Protein AF-A0A7J6T580-F1 (afdb_monomer_lite)

pLDDT: mean 85.94, std 10.98, range [43.19, 97.12]

InterPro domains:
  IPR015421 Pyridoxal phosphate-dependent transferase, major domain [G3DSA:3.40.640.10] (5-79)
  IPR015424 Pyridoxal phosphate-dependent transferase [SSF53383] (7-74)

Radius of gyration: 13.91 Å; chains: 1; bounding box: 31×39×28 Å

Structure (mmCIF, N/CA/C/O backbone):
data_AF-A0A7J6T580-F1
#
_entry.id   AF-A0A7J6T580-F1
#
loop_
_atom_site.group_PDB
_atom_site.id
_atom_site.type_symbol
_atom_site.label_atom_id
_atom_site.label_alt_id
_atom_site.label_comp_id
_atom_site.label_asym_id
_atom_site.label_entity_id
_atom_site.label_seq_id
_atom_site.pdbx_PDB_ins_code
_atom_site.Cartn_x
_atom_site.Cartn_y
_atom_site.Cartn_z
_atom_site.occupancy
_atom_site.B_iso_or_equiv
_atom_site.auth_seq_id
_atom_site.auth_comp_id
_atom_site.auth_asym_id
_atom_site.auth_atom_id
_atom_site.pdbx_PDB_model_num
ATOM 1 N N . GLY A 1 1 ? 0.925 -26.311 -4.152 1.00 43.19 1 GLY A N 1
ATOM 2 C CA . GLY A 1 1 ? 0.042 -26.389 -5.337 1.00 43.19 1 GLY A CA 1
ATOM 3 C C . GLY A 1 1 ? -0.332 -24.977 -5.726 1.00 43.19 1 GLY A C 1
ATOM 4 O O . GLY A 1 1 ? -0.338 -24.158 -4.816 1.00 43.19 1 GLY A O 1
ATOM 5 N N . PRO A 1 2 ? -0.558 -24.650 -7.010 1.00 49.94 2 PRO A N 1
ATOM 6 C CA . PRO A 1 2 ? -0.748 -23.267 -7.434 1.00 49.94 2 PRO A CA 1
ATOM 7 C C . PRO A 1 2 ? -2.080 -22.793 -6.854 1.00 49.94 2 PRO A C 1
ATOM 9 O O . PRO A 1 2 ? -3.145 -23.218 -7.296 1.00 49.94 2 PRO A O 1
ATOM 12 N N . PHE A 1 3 ? -2.020 -22.033 -5.763 1.00 52.19 3 PHE A N 1
ATOM 13 C CA . PHE A 1 3 ? -3.223 -21.552 -5.108 1.00 52.19 3 PHE A CA 1
ATOM 14 C C . PHE A 1 3 ? -3.842 -20.486 -5.997 1.00 52.19 3 PHE A C 1
ATOM 16 O O . PHE A 1 3 ? -3.155 -19.585 -6.478 1.00 52.19 3 PHE A O 1
ATOM 23 N N . ALA A 1 4 ? -5.138 -20.651 -6.254 1.00 50.50 4 ALA A N 1
ATOM 24 C CA . ALA A 1 4 ? -5.941 -19.700 -6.987 1.00 50.50 4 ALA A CA 1
ATOM 25 C C . ALA A 1 4 ? -5.850 -18.347 -6.273 1.00 50.50 4 ALA A C 1
ATOM 27 O O . ALA A 1 4 ? -6.485 -18.138 -5.244 1.00 50.50 4 ALA A O 1
ATOM 28 N N . THR A 1 5 ? -5.035 -17.464 -6.851 1.00 57.12 5 THR A N 1
ATOM 29 C CA . THR A 1 5 ? -5.117 -16.019 -6.689 1.00 57.12 5 THR A CA 1
ATOM 30 C C . THR A 1 5 ? -4.694 -15.495 -5.310 1.00 57.12 5 THR A C 1
ATOM 32 O O . THR A 1 5 ? -5.470 -15.465 -4.362 1.00 57.12 5 THR A O 1
ATOM 35 N N . GLN A 1 6 ? -3.453 -15.016 -5.214 1.00 58.09 6 GLN A N 1
ATOM 36 C CA . GLN A 1 6 ? -2.812 -14.555 -3.974 1.00 58.09 6 GLN A CA 1
ATOM 37 C C . GLN A 1 6 ? -3.610 -13.487 -3.199 1.00 58.09 6 GLN A C 1
ATOM 39 O O . GLN A 1 6 ? -3.672 -13.543 -1.973 1.00 58.09 6 GLN A O 1
ATOM 44 N N . TYR A 1 7 ? -4.340 -12.591 -3.880 1.00 64.25 7 TYR A N 1
ATOM 45 C CA . TYR A 1 7 ? -5.190 -11.607 -3.188 1.00 64.25 7 TYR A CA 1
ATOM 46 C C . TYR A 1 7 ? -6.330 -12.250 -2.370 1.00 64.25 7 TYR A C 1
ATOM 48 O O . TYR A 1 7 ? -6.792 -11.678 -1.380 1.00 64.25 7 TYR A O 1
ATOM 56 N N . GLN A 1 8 ? -6.782 -13.458 -2.729 1.00 75.12 8 GLN A N 1
ATOM 57 C CA . GLN A 1 8 ? -7.853 -14.151 -2.004 1.00 75.12 8 GLN A CA 1
ATOM 58 C C . GLN A 1 8 ? -7.406 -14.610 -0.610 1.00 75.12 8 GLN A C 1
ATOM 60 O O . GLN A 1 8 ? -8.252 -14.861 0.251 1.00 75.12 8 GLN A O 1
ATOM 65 N N . GLU A 1 9 ? -6.100 -14.704 -0.343 1.00 80.69 9 GLU A N 1
ATOM 66 C CA . GLU A 1 9 ? -5.595 -15.130 0.963 1.00 80.69 9 GLU A CA 1
ATOM 67 C C . GLU A 1 9 ? -5.820 -14.076 2.047 1.00 80.69 9 GLU A C 1
ATOM 69 O O . GLU A 1 9 ? -6.260 -14.429 3.146 1.00 80.69 9 GLU A O 1
ATOM 74 N N . TYR A 1 10 ? -5.620 -12.793 1.732 1.00 83.94 10 TYR A N 1
ATOM 75 C CA . TYR A 1 10 ? -5.936 -11.682 2.635 1.00 83.94 10 TYR A CA 1
ATOM 76 C C . TYR A 1 10 ? -7.429 -11.645 2.949 1.00 83.94 10 TYR A C 1
ATOM 78 O O . TYR A 1 10 ? -7.825 -11.626 4.117 1.00 83.94 10 TYR A O 1
ATOM 86 N N . ARG A 1 11 ? -8.265 -11.767 1.912 1.00 84.06 11 ARG A N 1
ATOM 87 C CA . ARG A 1 11 ? -9.723 -11.823 2.050 1.00 84.06 11 ARG A CA 1
ATOM 88 C C . ARG A 1 11 ? -10.179 -12.994 2.923 1.00 84.06 11 ARG A C 1
ATOM 90 O O . ARG A 1 11 ? -10.971 -12.822 3.851 1.00 84.06 11 ARG A O 1
ATOM 97 N N . ARG A 1 12 ? -9.661 -14.198 2.660 1.00 85.44 12 ARG A N 1
ATOM 98 C CA . ARG A 1 12 ? -9.965 -15.406 3.442 1.00 85.44 12 ARG A CA 1
ATOM 99 C C . ARG A 1 12 ? -9.531 -15.248 4.897 1.00 85.44 12 ARG A C 1
ATOM 101 O O . ARG A 1 12 ? -10.279 -15.630 5.793 1.00 85.44 12 ARG A O 1
ATOM 108 N N . SER A 1 13 ? -8.352 -14.678 5.131 1.00 85.75 13 SER A N 1
ATOM 109 C CA . SER A 1 13 ? -7.818 -14.450 6.477 1.00 85.75 13 SER A CA 1
ATOM 110 C C . SER A 1 13 ? -8.669 -13.449 7.256 1.00 85.75 13 SER A C 1
ATOM 112 O O . SER A 1 13 ? -9.045 -13.731 8.393 1.00 85.75 13 SER A O 1
ATOM 114 N N . ALA A 1 14 ? -9.058 -12.336 6.627 1.00 88.00 14 ALA A N 1
ATOM 115 C CA . ALA A 1 14 ? -9.957 -11.347 7.216 1.00 88.00 14 ALA A CA 1
ATOM 116 C C . ALA A 1 14 ? -11.307 -11.974 7.602 1.00 88.00 14 ALA A C 1
ATOM 118 O O . ALA A 1 14 ? -11.748 -11.842 8.746 1.00 88.00 14 ALA A O 1
ATOM 119 N N . LYS A 1 15 ? -11.917 -12.744 6.690 1.00 88.19 15 LYS A N 1
ATOM 120 C CA . LYS A 1 15 ? -13.191 -13.431 6.938 1.00 88.19 15 LYS A CA 1
ATOM 121 C C . LYS A 1 15 ? -13.096 -14.452 8.075 1.00 88.19 15 LYS A C 1
ATOM 123 O O . LYS A 1 15 ? -13.959 -14.474 8.948 1.00 88.19 15 LYS A O 1
ATOM 128 N N . ASN A 1 16 ? -12.044 -15.272 8.096 1.00 90.00 16 ASN A N 1
ATOM 129 C CA . ASN A 1 16 ? -11.825 -16.261 9.156 1.00 90.00 16 ASN A CA 1
ATOM 130 C C . ASN A 1 16 ? -11.591 -15.606 10.526 1.00 90.00 16 ASN A C 1
ATOM 132 O O . ASN A 1 16 ? -11.966 -16.174 11.547 1.00 90.00 16 ASN A O 1
ATOM 136 N N . ALA A 1 17 ? -11.010 -14.405 10.550 1.00 90.00 17 ALA A N 1
ATOM 137 C CA . ALA A 1 17 ? -10.829 -13.603 11.757 1.00 90.00 17 ALA A CA 1
ATOM 138 C C . ALA A 1 17 ? -12.079 -12.785 12.151 1.00 90.00 17 ALA A C 1
ATOM 140 O O . ALA A 1 17 ? -11.996 -11.953 13.056 1.00 90.00 17 ALA A O 1
ATOM 141 N N . GLY A 1 18 ? -13.219 -12.982 11.473 1.00 90.44 18 GLY A N 1
ATOM 142 C CA . GLY A 1 18 ? -14.474 -12.279 11.753 1.00 90.44 18 GLY A CA 1
ATOM 143 C C . GLY A 1 18 ? -14.443 -10.787 11.412 1.00 90.44 18 GLY A C 1
ATOM 144 O O . GLY A 1 18 ? -15.160 -10.005 12.032 1.00 90.44 18 GLY A O 1
ATOM 145 N N . ARG A 1 19 ? -13.583 -10.369 10.475 1.00 89.94 19 ARG A N 1
ATOM 146 C CA . ARG A 1 19 ? -13.464 -8.970 10.046 1.00 89.94 19 ARG A CA 1
ATOM 147 C C . ARG A 1 19 ? -14.431 -8.651 8.910 1.00 89.94 19 ARG A C 1
ATOM 149 O O . ARG A 1 19 ? -14.805 -9.527 8.132 1.00 89.94 19 ARG A O 1
ATOM 156 N N . ILE A 1 20 ? -14.804 -7.377 8.830 1.00 88.50 20 ILE A N 1
ATOM 157 C CA . ILE A 1 20 ? -15.617 -6.825 7.747 1.00 88.50 20 ILE A CA 1
ATOM 158 C C . ILE A 1 20 ? -14.670 -6.386 6.632 1.00 88.50 20 ILE A C 1
ATOM 160 O O . ILE A 1 20 ? -13.677 -5.708 6.889 1.00 88.50 20 ILE A O 1
ATOM 164 N N . GLU A 1 21 ? -14.967 -6.822 5.414 1.00 87.44 21 GLU A N 1
ATOM 165 C CA . GLU A 1 21 ? -14.294 -6.370 4.199 1.00 87.44 21 GLU A CA 1
ATOM 1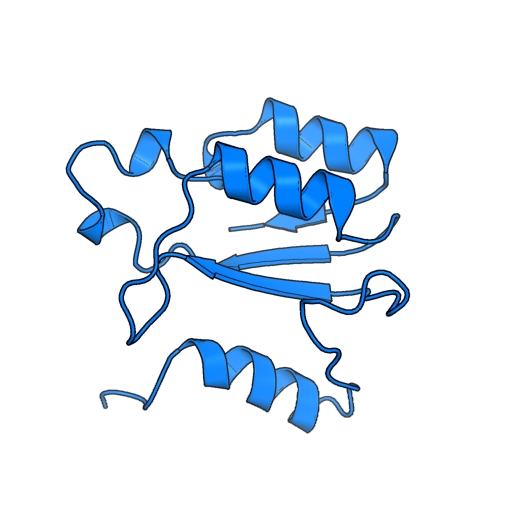66 C C . GLU A 1 21 ? -14.941 -5.062 3.740 1.00 87.44 21 GLU A C 1
ATOM 168 O O . GLU A 1 21 ? -16.168 -4.947 3.737 1.00 87.44 21 GLU A O 1
ATOM 173 N N . LEU A 1 22 ? -14.109 -4.094 3.374 1.00 86.81 22 LEU A N 1
ATOM 174 C CA . LEU A 1 22 ? -14.523 -2.807 2.829 1.00 86.81 22 LEU A CA 1
ATOM 175 C C . LEU A 1 22 ? -14.120 -2.749 1.360 1.00 86.81 22 LEU A C 1
ATOM 177 O O . LEU A 1 22 ? -13.138 -3.383 0.963 1.00 86.81 22 LEU A O 1
ATOM 181 N N . ASP A 1 23 ? -14.879 -2.005 0.561 1.00 83.38 23 ASP A N 1
ATOM 182 C CA . ASP A 1 23 ? -14.488 -1.747 -0.819 1.00 83.38 23 ASP A CA 1
ATOM 183 C C . ASP A 1 23 ? -13.269 -0.813 -0.843 1.00 83.38 23 ASP A C 1
ATOM 185 O O . ASP A 1 23 ? -13.163 0.109 -0.037 1.00 83.38 23 ASP A O 1
ATOM 189 N N . TRP A 1 24 ? -12.337 -1.047 -1.765 1.00 76.75 24 TRP A N 1
ATOM 190 C CA . TRP A 1 24 ? -11.117 -0.242 -1.884 1.00 76.75 24 TRP A CA 1
ATOM 191 C C . TRP A 1 24 ? -11.408 1.219 -2.273 1.00 76.75 24 TRP A C 1
ATOM 193 O O . TRP A 1 24 ? -10.579 2.095 -2.036 1.00 76.75 24 TRP A O 1
ATOM 203 N N . SER A 1 25 ? -12.578 1.486 -2.863 1.00 77.44 25 SER A N 1
ATOM 204 C CA . SER A 1 25 ? -13.039 2.826 -3.230 1.00 77.44 25 SER A CA 1
ATOM 205 C C . SER A 1 25 ? -13.831 3.536 -2.123 1.00 77.44 25 SER A C 1
ATOM 207 O O . SER A 1 25 ? -14.187 4.705 -2.286 1.00 77.44 25 SER A O 1
ATOM 209 N N . ASP A 1 26 ? -14.089 2.868 -0.993 1.00 77.75 26 ASP A N 1
ATOM 210 C CA . ASP A 1 26 ? -14.823 3.441 0.135 1.00 77.75 26 ASP A CA 1
ATOM 211 C C . ASP A 1 26 ? -13.916 4.347 0.982 1.00 77.75 26 ASP A C 1
ATOM 213 O O . ASP A 1 26 ? -13.302 3.927 1.965 1.00 77.75 26 ASP A O 1
ATOM 217 N N . VAL A 1 27 ? -13.833 5.614 0.571 1.00 65.19 27 VAL A N 1
ATOM 218 C CA . VAL A 1 27 ? -13.064 6.678 1.243 1.00 65.19 27 VAL A CA 1
ATOM 219 C C . VAL A 1 27 ? -13.530 6.968 2.670 1.00 65.19 27 VAL A C 1
ATOM 221 O O . VAL A 1 27 ? -12.743 7.466 3.469 1.00 65.19 27 VAL A O 1
ATOM 224 N N . ASP A 1 28 ? -14.781 6.644 3.000 1.00 68.88 28 ASP A N 1
ATOM 225 C CA . ASP A 1 28 ? -15.353 6.848 4.333 1.00 68.88 28 ASP A CA 1
ATOM 226 C C . ASP A 1 28 ? -15.226 5.582 5.208 1.00 68.88 28 ASP A C 1
ATOM 228 O O . ASP A 1 28 ? -15.532 5.606 6.404 1.00 68.88 28 ASP A O 1
ATOM 232 N N . GLY A 1 29 ? -14.754 4.471 4.625 1.00 62.19 29 GLY A N 1
ATOM 233 C CA . GLY A 1 29 ? -14.804 3.122 5.191 1.00 62.19 29 GLY A CA 1
ATOM 234 C C . GLY A 1 29 ? -13.932 2.882 6.428 1.00 62.19 29 GLY A C 1
ATOM 235 O O . GLY A 1 29 ? -14.126 1.896 7.139 1.00 62.19 29 GLY A O 1
ATOM 236 N N . GLY A 1 30 ? -12.995 3.767 6.760 1.00 76.94 30 GLY A N 1
ATOM 237 C CA . GLY A 1 30 ? -12.285 3.710 8.039 1.00 76.94 30 GLY A CA 1
ATOM 238 C C . GLY A 1 30 ? -11.386 2.474 8.238 1.00 76.94 30 GLY A C 1
ATOM 239 O O . GLY A 1 30 ? -11.249 1.961 9.360 1.00 76.94 30 GLY A O 1
ATOM 240 N N . ALA A 1 31 ? -10.826 1.924 7.153 1.00 87.69 31 ALA A N 1
ATOM 241 C CA . ALA A 1 31 ? -10.091 0.661 7.178 1.00 87.69 31 ALA A CA 1
ATOM 242 C C . ALA A 1 31 ? -8.871 0.727 8.117 1.00 87.69 31 ALA A C 1
ATOM 244 O O . ALA A 1 31 ? -7.943 1.508 7.925 1.00 87.69 31 ALA A O 1
ATOM 245 N N . LYS A 1 32 ? -8.832 -0.142 9.136 1.00 92.31 32 LYS A N 1
ATOM 246 C CA . LYS A 1 32 ? -7.679 -0.238 10.059 1.00 92.31 32 LYS A CA 1
ATOM 247 C C . LYS A 1 32 ? -6.550 -1.123 9.549 1.00 92.31 32 LYS A C 1
ATOM 249 O O . LYS A 1 32 ? -5.448 -1.063 10.091 1.00 92.31 32 LYS A O 1
ATOM 254 N N . LEU A 1 33 ? -6.825 -1.921 8.523 1.00 92.00 33 LEU A N 1
ATOM 255 C CA . LEU A 1 33 ? -5.845 -2.711 7.798 1.00 92.00 33 LEU A CA 1
ATOM 256 C C . LEU A 1 33 ? -6.197 -2.679 6.312 1.00 92.00 33 LEU A C 1
ATOM 258 O O . LEU A 1 33 ? -7.263 -3.156 5.928 1.00 92.00 33 LEU A O 1
ATOM 262 N N . THR A 1 34 ? -5.278 -2.173 5.503 1.00 92.56 34 THR A N 1
ATOM 263 C CA . THR A 1 34 ? -5.354 -2.185 4.043 1.00 92.56 34 THR A CA 1
ATOM 264 C C . THR A 1 34 ? -4.317 -3.165 3.511 1.00 92.56 34 THR A C 1
ATOM 266 O O . THR A 1 34 ? -3.157 -3.123 3.917 1.00 92.56 34 THR A O 1
ATOM 269 N N . SER A 1 35 ? -4.715 -4.064 2.612 1.00 91.75 35 SER A N 1
ATOM 270 C CA . SER A 1 35 ? -3.804 -5.000 1.944 1.00 91.75 35 SER A CA 1
ATOM 271 C C . SER A 1 35 ? -3.811 -4.732 0.444 1.00 91.75 35 SER A C 1
ATOM 273 O O . SER A 1 35 ? -4.869 -4.766 -0.179 1.00 91.75 35 SER A O 1
ATOM 275 N N . ILE A 1 36 ? -2.640 -4.460 -0.123 1.00 90.75 36 ILE A N 1
ATOM 276 C CA . ILE A 1 36 ? -2.431 -4.159 -1.541 1.00 90.75 36 ILE A CA 1
ATOM 277 C C . ILE A 1 36 ? -1.549 -5.267 -2.108 1.00 90.75 36 ILE A C 1
ATOM 279 O O . ILE A 1 36 ? -0.514 -5.566 -1.527 1.00 90.75 36 ILE A O 1
ATOM 283 N N . VAL A 1 37 ? -1.936 -5.878 -3.225 1.00 90.38 37 VAL A N 1
ATOM 284 C CA . VAL A 1 37 ? -1.096 -6.857 -3.932 1.00 90.38 37 VAL A CA 1
ATOM 285 C C . VAL A 1 37 ? -0.594 -6.199 -5.205 1.00 90.38 37 VAL A C 1
ATOM 287 O O . VAL A 1 37 ? -1.403 -5.879 -6.073 1.00 90.38 37 VAL A O 1
ATOM 290 N N . ASN A 1 38 ? 0.715 -5.968 -5.300 1.00 89.50 38 ASN A N 1
ATOM 291 C CA . ASN A 1 38 ? 1.304 -5.248 -6.422 1.00 89.50 38 ASN A CA 1
ATOM 292 C C . ASN A 1 38 ? 2.699 -5.797 -6.777 1.00 89.50 38 ASN A C 1
ATOM 294 O O . ASN A 1 38 ? 3.616 -5.669 -5.963 1.00 89.50 38 ASN A O 1
ATOM 298 N N . PRO A 1 39 ? 2.906 -6.358 -7.983 1.00 89.56 39 PRO A N 1
ATOM 299 C CA . PRO A 1 39 ? 1.934 -6.569 -9.062 1.00 89.56 39 PRO A CA 1
ATOM 300 C C . PRO A 1 39 ? 0.762 -7.486 -8.679 1.00 89.56 39 PRO A C 1
ATOM 302 O O . PRO A 1 39 ? 0.934 -8.466 -7.951 1.00 89.56 39 PRO A O 1
ATOM 305 N N . CYS A 1 40 ? -0.434 -7.183 -9.186 1.00 83.38 40 CYS A N 1
ATOM 306 C CA . CYS A 1 40 ? -1.649 -7.932 -8.883 1.00 83.38 40 CYS A CA 1
ATOM 307 C C . CYS A 1 40 ? -1.649 -9.295 -9.589 1.00 83.38 40 CYS A C 1
ATOM 309 O O . CYS A 1 40 ? -1.540 -9.400 -10.808 1.00 83.38 40 CYS A O 1
ATOM 311 N N . ASN A 1 41 ? -1.824 -10.372 -8.828 1.00 78.31 41 ASN A N 1
ATOM 312 C CA . ASN A 1 41 ? -1.958 -11.728 -9.360 1.00 78.31 41 ASN A CA 1
ATOM 313 C C . ASN A 1 41 ? -3.452 -12.115 -9.425 1.00 78.31 41 ASN A C 1
ATOM 315 O O . ASN A 1 41 ? -4.104 -12.058 -8.378 1.00 78.31 41 ASN A O 1
ATOM 319 N N . PRO A 1 42 ? -4.023 -12.558 -10.570 1.00 73.44 42 PRO A N 1
ATOM 320 C CA . PRO A 1 42 ? -3.363 -12.962 -11.820 1.00 73.44 42 PRO A CA 1
ATOM 321 C C . PRO A 1 42 ? -3.404 -11.924 -12.948 1.00 73.44 42 PRO A C 1
ATOM 323 O O . PRO A 1 42 ? -2.949 -12.232 -14.046 1.00 73.44 42 PRO A O 1
ATOM 326 N N . THR A 1 43 ? -4.001 -10.749 -12.732 1.00 78.44 43 THR A N 1
ATOM 327 C CA . THR A 1 43 ? -4.253 -9.780 -13.812 1.00 78.44 43 THR A CA 1
ATO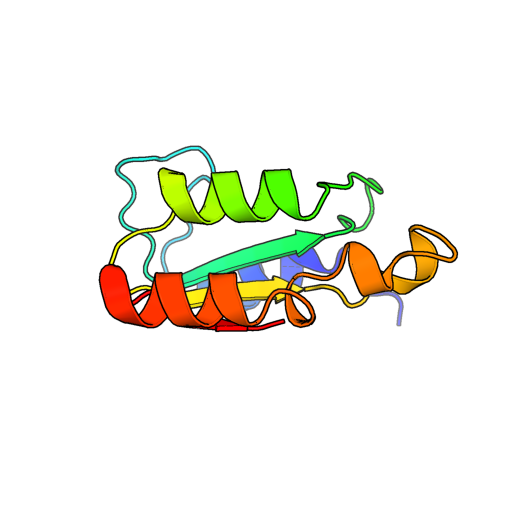M 328 C C . THR A 1 43 ? -2.971 -9.163 -14.363 1.00 78.44 43 THR A C 1
ATOM 330 O O . THR A 1 43 ? -2.927 -8.798 -15.533 1.00 78.44 43 THR A O 1
ATOM 333 N N . GLY A 1 44 ? -1.920 -9.103 -13.546 1.00 75.50 44 GLY A N 1
ATOM 334 C CA . GLY A 1 44 ? -0.669 -8.429 -13.867 1.00 75.50 44 GLY A CA 1
ATOM 335 C C . GLY A 1 44 ? -0.762 -6.909 -13.751 1.00 75.50 44 GLY A C 1
ATOM 336 O O . GLY A 1 44 ? 0.190 -6.237 -14.138 1.00 75.50 44 GLY A O 1
ATOM 337 N N . ASP A 1 45 ? -1.876 -6.373 -13.233 1.00 83.88 45 ASP A N 1
ATOM 338 C CA . ASP A 1 45 ? -2.022 -4.933 -13.018 1.00 83.88 45 ASP A CA 1
ATOM 339 C C . ASP A 1 45 ? -0.923 -4.448 -12.078 1.00 83.88 45 ASP A C 1
ATOM 341 O O . ASP A 1 45 ? -0.617 -5.090 -11.067 1.00 83.88 45 ASP A O 1
ATOM 345 N N . TYR A 1 46 ? -0.327 -3.317 -12.431 1.00 87.38 46 TYR A N 1
ATOM 346 C CA . TYR A 1 46 ? 0.819 -2.776 -11.732 1.00 87.38 46 TYR A CA 1
ATOM 347 C C . TYR A 1 46 ? 0.613 -1.298 -11.444 1.00 87.38 46 TYR A C 1
ATOM 349 O O . TYR A 1 46 ? 0.302 -0.526 -12.348 1.00 87.38 46 TYR A O 1
ATOM 357 N N . MET A 1 47 ? 0.799 -0.928 -10.182 1.00 88.94 47 MET A N 1
ATOM 358 C CA . MET A 1 47 ? 0.903 0.453 -9.737 1.00 88.94 47 MET A CA 1
ATOM 359 C C . MET A 1 47 ? 2.369 0.776 -9.488 1.00 88.94 47 MET A C 1
ATOM 361 O O . MET A 1 47 ? 3.048 0.064 -8.742 1.00 88.94 47 MET A O 1
ATOM 365 N N . HIS A 1 48 ? 2.838 1.875 -10.064 1.00 91.56 48 HIS A N 1
ATOM 366 C CA . HIS A 1 48 ? 4.143 2.420 -9.726 1.00 91.56 48 HIS A CA 1
ATOM 367 C C . HIS A 1 48 ? 4.152 2.926 -8.282 1.00 91.56 48 HIS A C 1
ATOM 369 O O . HIS A 1 48 ? 3.124 3.286 -7.700 1.00 91.56 48 HIS A O 1
ATOM 375 N N . VAL A 1 49 ? 5.338 2.998 -7.692 1.00 91.62 49 VAL A N 1
ATOM 376 C CA . VAL A 1 49 ? 5.522 3.331 -6.281 1.00 91.62 49 VAL A CA 1
ATOM 377 C C . VAL A 1 49 ? 4.925 4.688 -5.909 1.00 91.62 49 VAL A C 1
ATOM 379 O O . VAL A 1 49 ? 4.389 4.844 -4.813 1.00 91.62 49 VAL A O 1
ATOM 382 N N . GLU A 1 50 ? 4.953 5.663 -6.819 1.00 93.75 50 GLU A N 1
ATOM 383 C CA . GLU A 1 50 ? 4.336 6.975 -6.598 1.00 93.75 50 GLU A CA 1
ATOM 384 C C . GLU A 1 50 ? 2.804 6.896 -6.537 1.00 93.75 50 GLU A C 1
ATOM 386 O O . GLU A 1 50 ? 2.193 7.549 -5.691 1.00 93.75 50 GLU A O 1
ATOM 391 N N . GLU A 1 51 ? 2.181 6.032 -7.341 1.00 92.88 51 GLU A N 1
ATOM 392 C CA . GLU A 1 51 ? 0.733 5.799 -7.303 1.00 92.88 51 GLU A CA 1
ATOM 393 C C . GLU A 1 51 ? 0.325 5.114 -5.990 1.00 92.88 51 GLU A C 1
ATOM 395 O O . GLU A 1 51 ? -0.682 5.472 -5.380 1.00 92.88 51 GLU A O 1
ATOM 400 N N . ILE A 1 52 ? 1.141 4.174 -5.496 1.00 92.69 52 ILE A N 1
ATOM 401 C CA . ILE A 1 52 ? 0.918 3.528 -4.192 1.00 92.69 52 ILE A CA 1
ATOM 402 C C . ILE A 1 52 ? 1.042 4.549 -3.056 1.00 92.69 52 ILE A C 1
ATOM 404 O O . ILE A 1 52 ? 0.206 4.574 -2.149 1.00 92.69 52 ILE A O 1
ATOM 408 N N . LYS A 1 53 ? 2.063 5.415 -3.090 1.00 94.69 53 LYS A N 1
ATOM 409 C CA . LYS A 1 53 ? 2.239 6.484 -2.094 1.00 94.69 53 LYS A CA 1
ATOM 410 C C . LYS A 1 53 ? 1.046 7.431 -2.075 1.00 94.69 53 LYS A C 1
ATOM 412 O O . LYS A 1 53 ? 0.569 7.794 -0.996 1.00 94.69 53 LYS A O 1
ATOM 417 N N . GLU A 1 54 ? 0.566 7.827 -3.250 1.00 94.00 54 GLU A N 1
ATOM 418 C CA . GLU A 1 54 ? -0.606 8.683 -3.391 1.00 94.00 54 GLU A CA 1
ATOM 419 C C . GLU A 1 54 ? -1.859 8.002 -2.832 1.00 94.00 54 GLU A C 1
ATOM 421 O O . GLU A 1 54 ? -2.580 8.610 -2.037 1.00 94.00 54 GLU A O 1
ATOM 426 N N . TYR A 1 55 ? -2.068 6.725 -3.162 1.00 91.81 55 TYR A N 1
ATOM 427 C CA . TYR A 1 55 ? -3.172 5.930 -2.636 1.00 91.81 55 TYR A CA 1
ATOM 428 C C . TYR A 1 55 ? -3.142 5.860 -1.104 1.00 91.81 55 TYR A C 1
ATOM 430 O O . TYR A 1 55 ? -4.124 6.205 -0.452 1.00 91.81 55 TYR A O 1
ATOM 438 N N . ILE A 1 56 ? -2.003 5.499 -0.502 1.00 92.50 56 ILE A N 1
ATOM 439 C CA . ILE A 1 56 ? -1.852 5.447 0.962 1.00 92.50 56 ILE A CA 1
ATOM 440 C C . ILE A 1 56 ? -2.132 6.822 1.584 1.00 92.50 56 ILE A C 1
ATOM 442 O O . ILE A 1 56 ? -2.823 6.933 2.597 1.00 92.50 56 ILE A O 1
ATOM 446 N N . SER A 1 57 ? -1.632 7.887 0.960 1.00 92.38 57 SER A N 1
ATOM 447 C CA . SER A 1 57 ? -1.779 9.248 1.4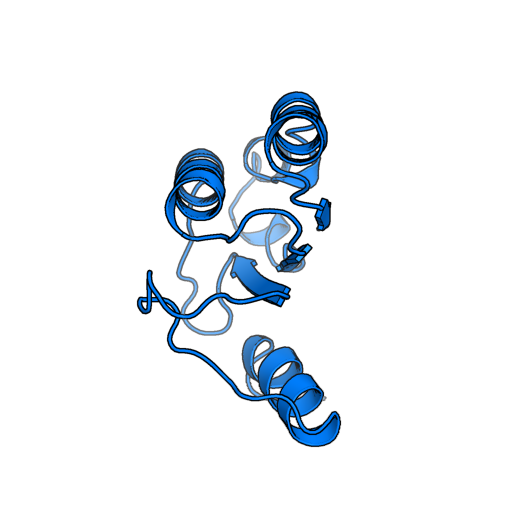78 1.00 92.38 57 SER A CA 1
ATOM 448 C C . SER A 1 57 ? -3.220 9.759 1.438 1.00 92.38 57 SER A C 1
ATOM 450 O O . SER A 1 57 ? -3.590 10.561 2.291 1.00 92.38 57 SER A O 1
ATOM 452 N N . LYS A 1 58 ? -4.027 9.322 0.467 1.00 90.56 58 LYS A N 1
ATOM 453 C CA . LYS A 1 58 ? -5.398 9.818 0.273 1.00 90.56 58 LYS A CA 1
ATOM 454 C C . LYS A 1 58 ? -6.471 8.904 0.851 1.00 90.56 58 LYS A C 1
ATOM 456 O O . LYS A 1 58 ? -7.471 9.404 1.348 1.00 90.56 58 LYS A O 1
ATOM 461 N N . MET A 1 59 ? -6.262 7.594 0.762 1.00 89.75 59 MET A N 1
ATOM 462 C CA . MET A 1 59 ? -7.305 6.592 0.988 1.00 89.75 59 MET A CA 1
ATOM 463 C C . MET A 1 59 ? -7.154 5.865 2.322 1.00 89.75 59 MET A C 1
ATOM 465 O O . MET A 1 59 ? -8.131 5.347 2.846 1.00 89.75 59 MET A O 1
ATOM 469 N N . CYS A 1 60 ? -5.936 5.776 2.872 1.00 91.31 60 CYS A N 1
ATOM 470 C CA . CYS A 1 60 ? -5.729 5.071 4.134 1.00 91.31 60 CYS A CA 1
ATOM 471 C C . CYS A 1 60 ? -5.972 5.993 5.328 1.00 91.31 60 CYS A C 1
ATOM 473 O O . CYS A 1 60 ? -5.505 7.133 5.364 1.00 91.31 60 CYS A O 1
ATOM 475 N N . ASP A 1 61 ? -6.662 5.448 6.320 1.00 91.81 61 ASP A N 1
ATOM 476 C CA . ASP A 1 61 ? -7.003 6.094 7.580 1.00 91.81 61 ASP A CA 1
ATOM 477 C C . ASP A 1 61 ? -5.780 6.412 8.439 1.00 91.81 61 ASP A C 1
ATOM 479 O O . ASP A 1 61 ? -4.813 5.653 8.464 1.00 91.81 61 ASP A O 1
ATOM 483 N N . ASP A 1 62 ? -5.863 7.459 9.256 1.00 93.56 62 ASP A N 1
ATOM 484 C CA . ASP A 1 62 ? -4.873 7.694 10.308 1.00 93.56 62 ASP A CA 1
ATOM 485 C C . ASP A 1 62 ? -4.887 6.553 11.349 1.00 93.56 62 ASP A C 1
ATOM 487 O O . ASP A 1 62 ? -5.927 5.960 11.663 1.00 93.56 62 ASP A O 1
ATOM 491 N N . ASN A 1 63 ? -3.720 6.276 11.937 1.00 95.19 63 ASN A N 1
ATOM 492 C CA . ASN A 1 63 ? -3.498 5.214 12.926 1.00 95.19 63 ASN A CA 1
ATOM 493 C C . ASN A 1 63 ? -3.907 3.810 12.428 1.00 95.19 63 ASN A C 1
ATOM 495 O O . ASN A 1 63 ? -4.464 3.008 13.184 1.00 95.19 63 ASN A O 1
ATOM 499 N N . SER A 1 64 ? -3.663 3.529 11.146 1.00 94.69 64 SER A N 1
ATOM 500 C CA . SER A 1 64 ? -3.973 2.261 10.476 1.00 94.69 64 SER A CA 1
ATOM 501 C C . SER A 1 64 ? -2.712 1.495 10.055 1.00 94.69 64 SER A C 1
ATOM 503 O O . SER A 1 64 ? -1.583 1.963 10.221 1.00 94.69 64 SER A O 1
ATOM 505 N N . TRP A 1 65 ? -2.913 0.295 9.509 1.00 94.88 65 TRP A N 1
ATOM 506 C CA . TRP A 1 65 ? -1.862 -0.544 8.943 1.00 94.88 65 TRP A CA 1
ATOM 507 C C . TRP A 1 65 ? -2.054 -0.728 7.442 1.00 94.88 65 TRP A C 1
ATOM 509 O O . TRP A 1 65 ? -3.167 -0.972 6.980 1.00 94.88 65 TRP A O 1
ATOM 519 N N . VAL A 1 66 ? -0.958 -0.691 6.691 1.00 94.19 66 VAL A N 1
ATOM 520 C CA . VAL A 1 66 ? -0.929 -1.002 5.261 1.00 94.19 66 VAL A CA 1
ATOM 521 C C . VAL A 1 66 ? 0.089 -2.106 5.012 1.00 94.19 66 VAL A C 1
ATOM 523 O O . VAL A 1 66 ? 1.258 -1.981 5.374 1.00 94.19 66 VAL A O 1
ATOM 526 N N . VAL A 1 67 ? -0.357 -3.182 4.373 1.00 93.12 67 VAL A N 1
ATOM 527 C CA . VAL A 1 67 ? 0.491 -4.281 3.905 1.00 93.12 67 VAL A CA 1
ATOM 528 C C . VAL A 1 67 ? 0.521 -4.237 2.387 1.00 93.12 67 VAL A C 1
ATOM 530 O O . VAL A 1 67 ? -0.534 -4.320 1.760 1.00 93.12 67 VAL A O 1
ATOM 533 N N . VAL A 1 68 ? 1.707 -4.121 1.801 1.00 92.25 68 VAL A N 1
ATOM 534 C CA . VAL A 1 68 ? 1.900 -4.195 0.351 1.00 92.25 68 VAL A CA 1
ATOM 535 C C . VAL A 1 68 ? 2.621 -5.495 0.027 1.00 92.25 68 VAL A C 1
ATOM 537 O O . VAL A 1 68 ? 3.792 -5.650 0.333 1.00 92.25 68 VAL A O 1
ATOM 540 N N . ASP A 1 69 ? 1.911 -6.453 -0.555 1.00 91.06 69 ASP A N 1
ATOM 541 C CA . ASP A 1 69 ? 2.488 -7.707 -1.029 1.00 91.06 69 ASP A CA 1
ATOM 542 C C . ASP A 1 69 ? 3.248 -7.458 -2.334 1.00 91.06 69 ASP A C 1
ATOM 544 O O . ASP A 1 69 ? 2.655 -7.366 -3.413 1.00 91.06 69 ASP A O 1
ATOM 548 N N . GLU A 1 70 ? 4.569 -7.351 -2.206 1.00 89.31 70 GLU A N 1
ATOM 549 C CA . GLU A 1 70 ? 5.509 -7.144 -3.310 1.00 89.31 70 GLU A CA 1
ATOM 550 C C . GLU A 1 70 ? 6.168 -8.450 -3.774 1.00 89.31 70 GLU A C 1
ATOM 552 O O . GLU A 1 70 ? 7.185 -8.433 -4.469 1.00 89.31 70 GLU A O 1
ATOM 557 N N . SER A 1 71 ? 5.614 -9.613 -3.417 1.00 88.50 71 SER A N 1
ATOM 558 C CA . SER A 1 71 ? 6.188 -10.919 -3.786 1.00 88.50 71 SER A CA 1
ATOM 559 C C . SER A 1 71 ? 6.391 -11.094 -5.293 1.00 88.50 71 SER A C 1
ATOM 561 O O . SER A 1 71 ? 7.266 -11.855 -5.713 1.00 88.50 71 SER A O 1
ATOM 563 N N . MET A 1 72 ? 5.603 -10.375 -6.099 1.00 89.12 72 MET A N 1
ATOM 564 C CA . MET A 1 72 ? 5.667 -10.415 -7.553 1.00 89.12 72 MET A CA 1
ATOM 565 C C . MET A 1 72 ? 6.572 -9.332 -8.167 1.00 89.12 72 MET A C 1
ATOM 567 O O . MET A 1 72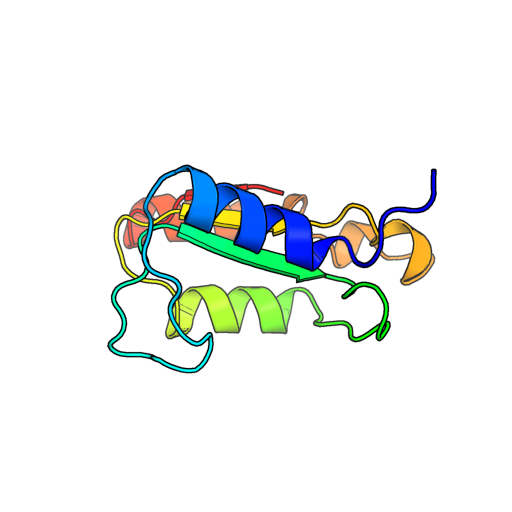 ? 6.799 -9.350 -9.378 1.00 89.12 72 MET A O 1
ATOM 571 N N . GLN A 1 73 ? 7.143 -8.422 -7.365 1.00 88.38 73 GLN A N 1
ATOM 572 C CA . GLN A 1 73 ? 7.916 -7.295 -7.893 1.00 88.38 73 GLN A CA 1
ATOM 573 C C . GLN A 1 73 ? 9.110 -7.664 -8.775 1.00 88.38 73 GLN A C 1
ATOM 575 O O . GLN A 1 73 ? 9.330 -6.983 -9.777 1.00 88.38 73 GLN A O 1
ATOM 580 N N . PRO A 1 74 ? 9.870 -8.741 -8.497 1.00 89.50 74 PRO A N 1
ATOM 581 C CA . PRO A 1 74 ? 10.985 -9.126 -9.357 1.00 89.50 74 PRO A CA 1
ATOM 582 C C . PRO A 1 74 ? 10.602 -9.378 -10.824 1.00 89.50 74 PRO A C 1
ATOM 584 O O . PRO A 1 74 ? 11.478 -9.336 -11.689 1.00 89.50 74 PRO A O 1
ATOM 587 N N . TRP A 1 75 ? 9.320 -9.626 -11.116 1.00 87.62 75 TRP A N 1
ATOM 588 C CA . TRP A 1 75 ? 8.812 -9.826 -12.474 1.00 87.62 75 TRP A CA 1
ATOM 589 C C . TRP A 1 75 ? 8.409 -8.532 -13.194 1.00 87.62 75 TRP A C 1
ATOM 591 O O . TRP A 1 75 ? 8.234 -8.574 -14.409 1.00 87.62 75 TRP A O 1
ATOM 601 N N . AL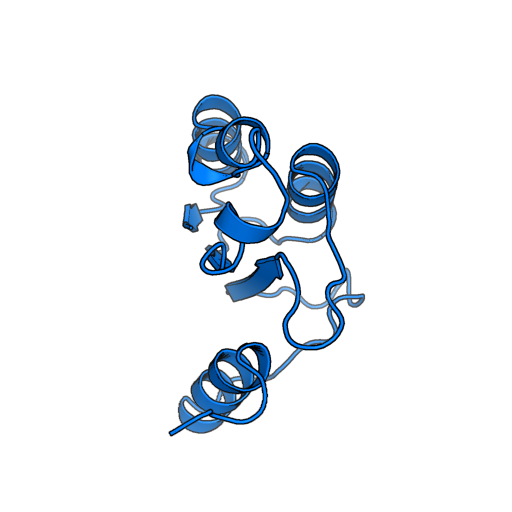A A 1 76 ? 8.318 -7.392 -12.500 1.00 84.56 76 ALA A N 1
ATOM 602 C CA . ALA A 1 76 ? 7.973 -6.105 -13.113 1.00 84.56 76 ALA A CA 1
ATOM 603 C C . ALA A 1 76 ? 9.080 -5.572 -14.043 1.00 84.56 76 ALA A C 1
ATOM 605 O O . ALA A 1 76 ? 8.807 -4.855 -15.003 1.00 84.56 76 ALA A O 1
ATOM 606 N N . GLY A 1 77 ? 10.340 -5.947 -13.799 1.00 85.75 77 GLY A N 1
ATOM 607 C CA . GLY A 1 77 ? 11.463 -5.583 -14.660 1.00 85.75 77 GLY A CA 1
ATOM 608 C C . GLY A 1 77 ? 12.770 -5.385 -13.895 1.00 85.75 77 GLY A C 1
ATOM 609 O O . GLY A 1 77 ? 12.801 -5.493 -12.674 1.00 85.75 77 GLY A O 1
ATOM 610 N N . PRO A 1 78 ? 13.879 -5.070 -14.583 1.00 86.94 78 PRO A N 1
ATOM 611 C CA . PRO A 1 78 ? 15.210 -5.001 -13.970 1.00 86.94 78 PRO A CA 1
ATOM 612 C C . PRO A 1 78 ? 15.352 -3.924 -12.878 1.00 86.94 78 PRO A C 1
ATOM 614 O O . PRO A 1 78 ? 16.213 -4.056 -12.010 1.00 86.94 78 PRO A O 1
ATOM 617 N N . HIS A 1 79 ? 14.493 -2.900 -12.891 1.00 85.81 79 HIS A N 1
ATOM 618 C CA . HIS A 1 79 ? 14.505 -1.770 -11.953 1.00 85.81 79 HIS A CA 1
ATOM 619 C C . HIS A 1 79 ? 13.493 -1.904 -10.805 1.00 85.81 79 HIS A C 1
ATOM 621 O O . HIS A 1 79 ? 13.281 -0.952 -10.061 1.00 85.81 79 HIS A O 1
ATOM 627 N N . TRP A 1 80 ? 12.893 -3.085 -10.607 1.00 86.56 80 TRP A N 1
ATOM 628 C CA . TRP A 1 80 ? 11.812 -3.305 -9.632 1.00 86.56 80 TRP A CA 1
ATOM 629 C C . TRP A 1 80 ? 12.115 -2.835 -8.200 1.00 86.56 80 TRP A C 1
ATOM 631 O O . TRP A 1 80 ? 11.200 -2.525 -7.444 1.00 86.56 80 TRP A O 1
ATOM 641 N N . ARG A 1 81 ? 13.395 -2.786 -7.809 1.00 86.62 81 ARG A N 1
ATOM 642 C CA . ARG A 1 81 ? 13.827 -2.327 -6.479 1.00 86.62 81 ARG A CA 1
ATOM 643 C C . ARG A 1 81 ? 13.576 -0.843 -6.254 1.00 86.62 81 ARG A C 1
ATOM 645 O O . ARG A 1 81 ? 13.292 -0.449 -5.127 1.00 86.62 81 ARG A O 1
ATOM 652 N N . GLU A 1 82 ? 13.735 -0.038 -7.298 1.00 87.31 82 GLU A N 1
ATOM 653 C CA . GLU A 1 82 ? 13.473 1.405 -7.261 1.00 87.31 82 GLU A CA 1
ATOM 654 C C . GLU A 1 82 ? 11.972 1.659 -7.079 1.00 87.31 82 GLU A C 1
ATOM 656 O O . GLU A 1 82 ? 11.570 2.564 -6.351 1.00 87.31 82 GLU A O 1
ATOM 661 N N . ASP A 1 83 ? 11.167 0.773 -7.661 1.00 87.50 83 ASP A N 1
ATOM 662 C CA . ASP A 1 83 ? 9.708 0.810 -7.662 1.00 87.50 83 ASP A CA 1
ATOM 663 C C . ASP A 1 83 ? 9.076 -0.017 -6.518 1.00 87.50 83 ASP A C 1
ATOM 665 O O . ASP A 1 83 ? 7.868 -0.227 -6.472 1.00 87.50 83 ASP A O 1
ATOM 669 N N . SER A 1 84 ? 9.898 -0.509 -5.583 1.00 88.75 84 SER A N 1
ATOM 670 C CA . SER A 1 84 ? 9.446 -1.183 -4.361 1.00 88.75 84 SER A CA 1
ATOM 671 C C . SER A 1 84 ? 9.241 -0.162 -3.247 1.00 88.75 84 SER A C 1
ATOM 673 O O . SER A 1 84 ? 10.110 0.669 -2.959 1.00 88.75 84 SER A O 1
ATOM 675 N N . LEU A 1 85 ? 8.102 -0.256 -2.567 1.00 88.81 85 LEU A N 1
ATOM 676 C CA . LEU A 1 85 ? 7.740 0.583 -1.437 1.00 88.81 85 LEU A CA 1
ATOM 677 C C . LEU A 1 85 ? 8.693 0.384 -0.256 1.00 88.81 85 LEU A C 1
ATOM 679 O O . LEU A 1 85 ? 8.990 1.347 0.451 1.00 88.81 85 LEU A O 1
ATOM 683 N N . THR A 1 86 ? 9.248 -0.818 -0.067 1.00 83.94 86 THR A N 1
ATOM 684 C CA . THR A 1 86 ? 10.232 -1.080 1.003 1.00 83.94 86 THR A CA 1
ATOM 685 C C . THR A 1 86 ? 11.510 -0.241 0.858 1.00 83.94 86 THR A C 1
ATOM 687 O O . THR A 1 86 ? 12.176 0.071 1.853 1.00 83.94 86 THR A O 1
ATOM 690 N N . SER A 1 87 ? 11.827 0.203 -0.362 1.00 86.75 87 SER A N 1
ATOM 691 C CA . SER A 1 87 ? 12.939 1.117 -0.639 1.00 86.75 87 SER A CA 1
ATOM 692 C C . SER A 1 87 ? 12.620 2.577 -0.272 1.00 86.75 87 SER A C 1
ATOM 694 O O . SER A 1 87 ? 13.534 3.387 -0.118 1.00 86.75 87 SER A O 1
ATOM 696 N N . GLN A 1 88 ? 11.349 2.926 -0.048 1.00 90.50 88 GLN A N 1
ATOM 697 C CA . GLN A 1 88 ? 10.851 4.291 0.179 1.00 90.50 88 GLN A CA 1
ATOM 698 C C . GLN A 1 88 ? 10.822 4.671 1.668 1.00 90.50 88 GLN A C 1
ATOM 700 O O . GLN A 1 88 ? 9.804 5.097 2.220 1.00 90.50 88 GLN A O 1
ATOM 705 N N . LYS A 1 89 ? 11.963 4.514 2.345 1.00 92.50 89 LYS A N 1
ATOM 706 C CA . LYS A 1 89 ? 12.068 4.640 3.812 1.00 92.50 89 LYS A CA 1
ATOM 707 C C . LYS A 1 89 ? 11.584 5.982 4.356 1.00 92.50 89 LYS A C 1
ATOM 709 O O . LYS A 1 89 ? 10.926 6.011 5.393 1.00 92.50 89 LYS A O 1
ATOM 714 N N . GLU A 1 90 ? 11.907 7.079 3.676 1.00 94.81 90 GLU A N 1
ATOM 715 C CA . GLU A 1 90 ? 11.509 8.422 4.110 1.00 94.81 90 GLU A CA 1
ATOM 716 C C . GLU A 1 90 ? 9.988 8.576 4.118 1.00 94.81 90 GLU A C 1
ATOM 718 O O . GLU A 1 90 ? 9.427 9.050 5.105 1.00 94.81 90 GLU A O 1
ATOM 723 N N . PHE A 1 91 ? 9.321 8.095 3.065 1.00 94.75 91 PHE A N 1
ATOM 724 C CA . PHE A 1 91 ? 7.865 8.102 2.970 1.00 94.75 91 PHE A CA 1
ATOM 725 C C . PHE A 1 91 ? 7.224 7.275 4.091 1.00 94.75 91 PHE A C 1
ATOM 727 O O . PHE A 1 91 ? 6.350 7.777 4.795 1.00 94.75 91 PHE A O 1
ATOM 734 N N . ILE A 1 92 ? 7.698 6.043 4.312 1.00 94.38 92 ILE A N 1
ATOM 735 C CA . ILE A 1 92 ? 7.172 5.152 5.362 1.00 94.38 92 ILE A CA 1
ATOM 736 C C . ILE A 1 92 ? 7.293 5.810 6.744 1.00 94.38 92 ILE A C 1
ATOM 738 O O . ILE A 1 92 ? 6.339 5.834 7.523 1.00 94.38 92 ILE A O 1
ATOM 742 N N . GLN A 1 93 ? 8.459 6.384 7.048 1.00 95.81 93 GLN A N 1
ATOM 743 C CA . GLN A 1 93 ? 8.683 7.074 8.317 1.00 95.81 93 GLN A CA 1
ATOM 744 C C . GLN A 1 93 ? 7.807 8.320 8.464 1.00 95.81 93 GLN A C 1
ATOM 746 O O . GLN A 1 93 ? 7.374 8.640 9.573 1.00 95.81 93 GLN A O 1
ATOM 751 N N . ASP A 1 94 ? 7.558 9.040 7.371 1.00 96.75 94 ASP A N 1
ATOM 752 C CA . ASP A 1 94 ? 6.722 10.233 7.389 1.00 96.75 94 ASP A CA 1
ATOM 753 C C . ASP A 1 94 ? 5.245 9.910 7.617 1.00 96.75 94 ASP A C 1
ATOM 755 O O . ASP A 1 94 ? 4.615 10.543 8.466 1.00 96.75 94 ASP A O 1
ATOM 759 N N . MET A 1 95 ? 4.726 8.874 6.953 1.00 96.19 95 MET A N 1
ATOM 760 C CA . MET A 1 95 ? 3.369 8.365 7.172 1.00 96.19 95 MET A CA 1
ATOM 761 C C . MET A 1 95 ? 3.161 7.919 8.620 1.00 96.19 95 MET A C 1
ATOM 763 O O . MET A 1 95 ? 2.187 8.328 9.259 1.00 96.19 95 MET A O 1
ATOM 767 N N . GLN A 1 96 ? 4.121 7.183 9.185 1.00 96.19 96 GLN A N 1
ATOM 768 C CA . GLN A 1 96 ? 4.041 6.767 10.582 1.00 96.19 96 GLN A CA 1
ATOM 769 C C . GLN A 1 96 ? 4.057 7.966 11.536 1.00 96.19 96 GLN A C 1
ATOM 771 O O . GLN A 1 96 ? 3.262 8.031 12.469 1.00 96.19 96 GLN A O 1
ATOM 776 N N . ARG A 1 97 ? 4.959 8.929 11.325 1.00 97.12 97 ARG A N 1
ATOM 777 C CA . ARG A 1 97 ? 5.135 10.068 12.236 1.00 97.12 97 ARG A CA 1
ATOM 778 C C . ARG A 1 97 ? 3.974 11.056 12.183 1.00 97.12 97 ARG A C 1
ATOM 780 O O . ARG A 1 97 ? 3.581 11.566 13.227 1.00 97.12 97 ARG A O 1
ATOM 787 N N . LYS A 1 98 ? 3.481 11.382 10.987 1.00 96.69 98 LYS A N 1
ATOM 788 C CA . LYS A 1 98 ? 2.462 12.427 10.806 1.00 96.69 98 LYS A CA 1
ATOM 789 C C . LYS A 1 98 ? 1.044 11.903 10.969 1.00 96.69 98 LYS A C 1
ATOM 791 O O . LYS A 1 98 ? 0.194 12.642 11.447 1.00 96.69 98 LYS A O 1
AT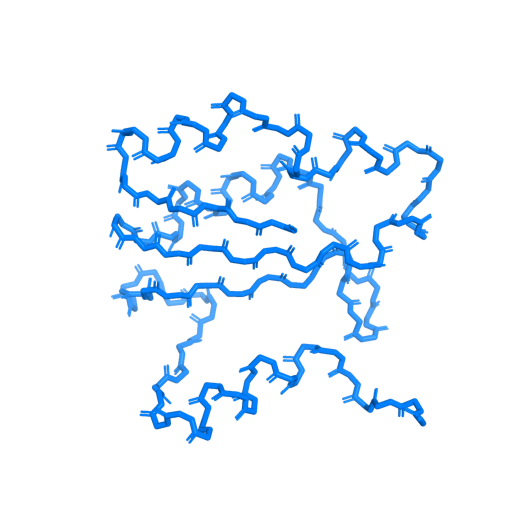OM 796 N N . ARG A 1 99 ? 0.800 10.658 10.554 1.00 95.75 99 ARG A N 1
ATOM 797 C CA . ARG A 1 99 ? -0.548 10.086 10.445 1.00 95.75 99 ARG A CA 1
ATOM 798 C C . ARG A 1 99 ? -0.737 8.809 11.259 1.00 95.75 99 ARG A C 1
ATOM 800 O O . ARG A 1 99 ? -1.845 8.297 11.336 1.00 95.75 99 ARG A O 1
ATOM 807 N N . GLY A 1 100 ? 0.324 8.263 11.856 1.00 96.19 100 GLY A N 1
ATOM 808 C CA . GLY A 1 100 ? 0.258 6.992 12.581 1.00 96.19 100 GLY A CA 1
ATOM 809 C C . GLY A 1 100 ? 0.077 5.770 11.677 1.00 96.19 100 GLY A C 1
ATOM 810 O O . GLY A 1 100 ? -0.284 4.711 12.180 1.00 96.19 100 GLY A O 1
ATOM 811 N N . ILE A 1 101 ? 0.288 5.905 10.363 1.00 95.81 101 ILE A N 1
ATOM 812 C CA . ILE A 1 101 ? 0.096 4.810 9.406 1.00 95.81 101 ILE A CA 1
ATOM 813 C C . ILE A 1 101 ? 1.354 3.947 9.352 1.00 95.81 101 ILE A C 1
ATOM 815 O O . ILE A 1 101 ? 2.414 4.408 8.921 1.00 95.81 101 ILE A O 1
ATOM 819 N N . SER A 1 102 ? 1.215 2.683 9.743 1.00 95.62 102 SER A N 1
ATOM 820 C CA . SER A 1 102 ? 2.290 1.693 9.707 1.00 95.62 102 SER A CA 1
ATOM 821 C C . SER A 1 102 ? 2.268 0.928 8.389 1.00 95.62 102 SER A C 1
ATOM 823 O O . SER A 1 102 ? 1.315 0.210 8.101 1.00 95.62 102 SER A O 1
ATOM 825 N N . VAL A 1 103 ? 3.328 1.069 7.594 1.00 92.69 103 VAL A N 1
ATOM 826 C CA . VAL A 1 103 ? 3.453 0.434 6.275 1.00 92.69 103 VAL A CA 1
ATOM 827 C C . VAL A 1 103 ? 4.489 -0.690 6.326 1.00 92.69 103 VAL A C 1
ATOM 829 O O . VAL A 1 103 ? 5.605 -0.480 6.806 1.00 92.69 103 VAL A O 1
ATOM 832 N N . SER A 1 104 ? 4.135 -1.863 5.803 1.00 87.69 104 SER A N 1
ATOM 833 C CA . SER A 1 104 ? 5.029 -3.019 5.652 1.00 87.69 104 SER A CA 1
ATOM 834 C C . SER A 1 104 ? 4.912 -3.630 4.257 1.00 87.69 104 SER A C 1
ATOM 836 O O . SER A 1 104 ? 3.805 -3.684 3.720 1.00 87.69 104 SER A O 1
ATOM 838 N N . GLY A 1 105 ? 6.027 -4.126 3.717 1.00 78.00 105 GLY A N 1
ATOM 839 C CA . GLY A 1 105 ? 6.085 -4.927 2.491 1.00 78.00 105 GLY A CA 1
ATOM 840 C C . GLY A 1 105 ? 6.915 -6.188 2.672 1.00 78.00 105 GLY A C 1
ATOM 841 O O . GLY A 1 105 ? 7.655 -6.245 3.684 1.00 78.00 105 GLY A O 1
#

Foldseek 3Di:
DPDPFPVVVVVVVCVVVVHDDDDLPPQVPQAQEAEAEACGPPVSDHDFQVRVLVSCVRRHAFLHEYEYHCVVQVVVDPCSCVRDNVNVVVSQVCCCVPRVYHYDD

Sequence (105 aa):
GPFATQYQEYRRSAKNAGRIELDWSDVDGGAKLTSIVNPCNPTGDYMHVEEIKEYISKMCDDNSWVVVDESMQPWAGPHWREDSLTSQKEFIQDMQRKRGISVSG

Organism: Perkinsus olseni (NCBI:txid32597)

Secondary structure (DSSP, 8-state):
---S-THHHHHHHHHHTTPPP--TT-TTS--SEEEEESSPTTT-----HHHHHHHHHHHSPTT-EEEEE-TTGGGT-TTTTTT-GGG-HHHHHHHHHHH--EEE-